Protein AF-G1VEF3-F1 (afdb_monomer)

Foldseek 3Di:
DDDDPDPPDDDQWDADPQRKIWGWDADPPPRHTAWIWIADPVGTPDIDGDDDDDDDPPPDDDDD

Sequence (64 aa):
MCGRIGITKQRTYLKYCNGAETFYSYYSTRRRLQNLVVNAKAGTIMNDTWVYGKKEFYEGIIGW

Solvent-accessible surface area (backbone atoms only — not comparable to full-atom values): 4340 Å² total; per-residue (Å²): 136,91,69,80,78,61,90,83,66,84,74,51,66,49,76,47,97,87,63,34,35,37,40,42,41,59,42,89,89,69,80,38,72,30,36,40,39,31,35,38,95,93,41,77,79,44,78,48,75,59,83,82,80,81,84,80,74,87,80,76,84,80,86,126

Secondary structure (DSSP, 8-state):
------TTS---EEE-TTS-EEEEEEETTTTEEEEEEEEETTEEEEEEE--PPP-----SS---

Mean predicted aligned error: 9.65 Å

Radius of gyration: 17.95 Å; Cα contacts (8 Å, |Δi|>4): 75; chains: 1; bounding box: 47×30×47 Å

Structure (mmCIF, N/CA/C/O backbone):
data_AF-G1VEF3-F1
#
_entry.id   AF-G1VEF3-F1
#
loop_
_atom_site.group_PDB
_atom_site.id
_atom_site.type_symbol
_atom_site.label_atom_id
_atom_site.label_alt_id
_atom_site.label_comp_id
_atom_site.label_asym_id
_atom_site.label_entity_id
_atom_site.label_seq_id
_atom_site.pdbx_PDB_ins_code
_atom_site.Cartn_x
_atom_site.Cartn_y
_atom_site.Cartn_z
_atom_site.occupancy
_atom_site.B_iso_or_equiv
_atom_site.auth_seq_id
_atom_site.auth_comp_id
_atom_site.auth_asym_id
_atom_site.auth_atom_id
_atom_site.pdbx_PDB_model_num
ATOM 1 N N . MET A 1 1 ? 19.497 1.196 7.481 1.00 35.09 1 MET A N 1
ATOM 2 C CA . MET A 1 1 ? 18.962 1.212 8.861 1.00 35.09 1 MET A CA 1
ATOM 3 C C . MET A 1 1 ? 17.571 0.588 8.846 1.00 35.09 1 MET A C 1
ATOM 5 O O . MET A 1 1 ? 16.645 1.203 8.336 1.00 35.09 1 MET A O 1
ATOM 9 N N . CYS A 1 2 ? 17.430 -0.657 9.310 1.00 42.22 2 CYS A N 1
ATOM 10 C CA . CYS A 1 2 ? 16.133 -1.334 9.399 1.00 42.22 2 CYS A CA 1
ATOM 11 C C . CYS A 1 2 ? 15.483 -0.975 10.740 1.00 42.22 2 CYS A C 1
ATOM 13 O O . CYS A 1 2 ? 15.725 -1.625 11.754 1.00 42.22 2 CYS 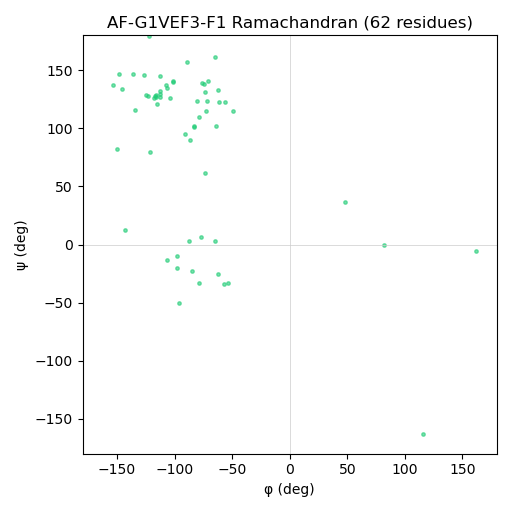A O 1
ATOM 15 N N . GLY A 1 3 ? 14.711 0.110 10.760 1.00 46.75 3 GLY A N 1
ATOM 16 C CA . GLY A 1 3 ? 13.908 0.475 11.921 1.00 46.75 3 GLY A CA 1
ATOM 17 C C . GLY A 1 3 ? 12.706 -0.457 12.048 1.00 46.75 3 GLY A C 1
ATOM 18 O O . GLY A 1 3 ? 11.982 -0.676 11.077 1.00 46.75 3 GLY A O 1
ATOM 19 N N . ARG A 1 4 ? 12.481 -0.992 13.251 1.00 51.44 4 ARG A N 1
ATOM 20 C CA . ARG A 1 4 ? 11.225 -1.640 13.651 1.00 51.44 4 ARG A CA 1
ATOM 21 C C . ARG A 1 4 ? 10.073 -0.700 13.271 1.00 51.44 4 ARG A C 1
ATOM 23 O O . ARG A 1 4 ? 10.002 0.411 13.790 1.00 51.44 4 ARG A O 1
ATOM 30 N N . ILE A 1 5 ? 9.211 -1.116 12.340 1.00 57.09 5 ILE A N 1
ATOM 31 C CA . ILE A 1 5 ? 8.039 -0.333 11.931 1.00 57.09 5 ILE A CA 1
ATOM 32 C C . ILE A 1 5 ? 7.136 -0.229 13.160 1.00 57.09 5 ILE A C 1
ATOM 34 O O . ILE A 1 5 ? 6.472 -1.193 13.538 1.00 57.09 5 ILE A O 1
ATOM 38 N N . GLY A 1 6 ? 7.156 0.926 13.824 1.00 52.06 6 GLY A N 1
ATOM 39 C CA . GLY A 1 6 ? 6.192 1.241 14.865 1.00 52.06 6 GLY A CA 1
ATOM 40 C C . GLY A 1 6 ? 4.791 1.116 14.276 1.00 52.06 6 GLY A C 1
ATOM 41 O O . GLY A 1 6 ? 4.462 1.778 13.294 1.00 52.06 6 GLY A O 1
ATOM 42 N N . ILE A 1 7 ? 3.966 0.261 14.877 1.00 59.97 7 ILE A N 1
ATOM 43 C CA . ILE A 1 7 ? 2.602 -0.097 14.441 1.00 59.97 7 ILE A CA 1
ATOM 44 C C . ILE A 1 7 ? 1.639 1.118 14.513 1.00 59.97 7 ILE A C 1
ATOM 46 O O . ILE A 1 7 ? 0.447 1.025 14.236 1.00 59.97 7 ILE A O 1
ATOM 50 N N . THR A 1 8 ? 2.136 2.300 14.883 1.00 60.28 8 THR A N 1
ATOM 51 C CA . THR A 1 8 ? 1.340 3.503 15.122 1.00 60.28 8 THR A CA 1
ATOM 52 C C . THR A 1 8 ? 0.927 4.217 13.839 1.00 60.28 8 THR A C 1
ATOM 54 O O . THR A 1 8 ? -0.195 4.727 13.791 1.00 60.28 8 THR A O 1
ATOM 57 N N . LYS A 1 9 ? 1.732 4.205 12.765 1.00 77.44 9 LYS A N 1
ATOM 58 C CA . LYS A 1 9 ? 1.427 4.933 11.515 1.00 77.44 9 LYS A CA 1
ATOM 59 C C . LYS A 1 9 ? 1.272 3.993 10.322 1.00 77.44 9 LYS A C 1
ATOM 61 O O . LYS A 1 9 ? 2.149 3.191 10.022 1.00 77.44 9 LYS A O 1
ATOM 66 N N . GLN A 1 10 ? 0.141 4.117 9.630 1.00 85.50 10 GLN A N 1
ATOM 67 C CA . GLN A 1 10 ? -0.098 3.385 8.390 1.00 85.50 10 GLN A CA 1
ATOM 68 C C . GLN A 1 10 ? 0.670 4.011 7.237 1.00 85.50 10 GLN A C 1
ATOM 70 O O . GLN A 1 10 ? 0.751 5.233 7.120 1.00 85.50 10 GLN A O 1
ATOM 75 N N . ARG A 1 11 ? 1.243 3.154 6.397 1.00 89.56 11 ARG A N 1
ATOM 76 C CA . ARG A 1 11 ? 1.985 3.561 5.211 1.00 89.56 11 ARG A CA 1
ATOM 77 C C . ARG A 1 11 ? 0.994 3.877 4.100 1.00 89.56 11 ARG A C 1
ATOM 79 O O . ARG A 1 11 ? 0.231 3.003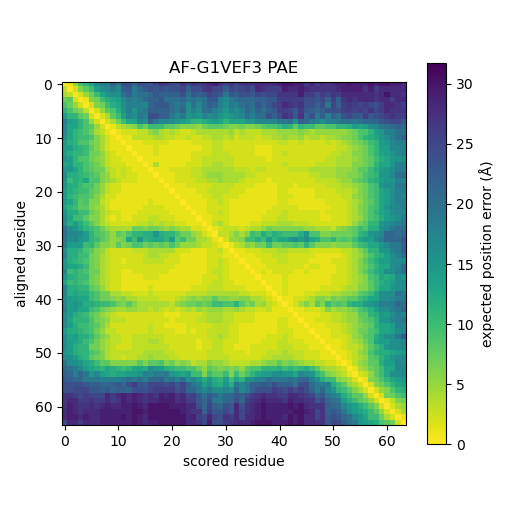 3.741 1.00 89.56 11 ARG A O 1
ATOM 86 N N . THR A 1 12 ? 1.025 5.079 3.539 1.00 93.5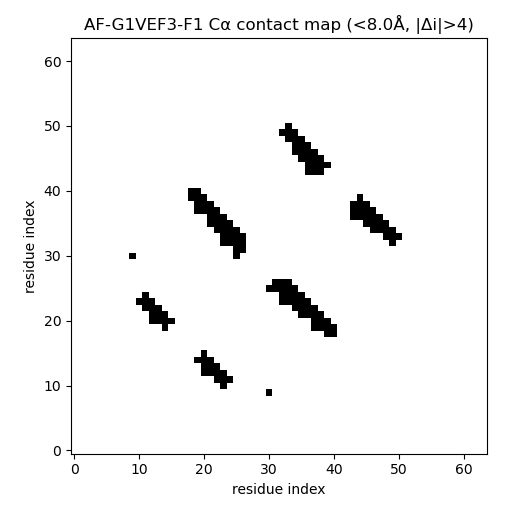6 12 THR A N 1
ATOM 87 C CA . THR A 1 12 ? 0.178 5.458 2.390 1.00 93.56 12 THR A CA 1
ATOM 88 C C . THR A 1 12 ? 0.911 5.356 1.056 1.00 93.56 12 THR A C 1
ATOM 90 O O . THR A 1 12 ? 0.276 5.220 0.015 1.00 93.56 12 THR A O 1
ATOM 93 N N . TYR A 1 13 ? 2.245 5.371 1.085 1.00 96.00 13 TYR A N 1
ATOM 94 C CA . TYR A 1 13 ? 3.090 5.340 -0.102 1.00 96.00 13 TYR A CA 1
ATOM 95 C C . TYR A 1 13 ? 4.410 4.607 0.162 1.00 96.00 13 TYR A C 1
ATOM 97 O O . TYR A 1 13 ? 4.957 4.668 1.269 1.00 96.00 13 TYR A O 1
ATOM 105 N N . LEU A 1 14 ? 4.926 3.922 -0.858 1.00 94.94 14 LEU A N 1
ATOM 106 C CA . LEU A 1 14 ? 6.256 3.323 -0.877 1.00 94.94 14 LEU A CA 1
ATOM 107 C C . LEU A 1 14 ? 6.846 3.387 -2.281 1.00 94.94 14 LEU A C 1
ATOM 109 O O . LEU A 1 14 ? 6.193 2.966 -3.227 1.00 94.94 14 LEU A O 1
ATOM 113 N N . LYS A 1 15 ? 8.105 3.808 -2.398 1.00 95.12 15 LYS A N 1
ATOM 114 C CA . LYS A 1 15 ? 8.883 3.677 -3.630 1.00 95.12 15 LYS A CA 1
ATOM 115 C C . LYS A 1 15 ? 10.014 2.686 -3.423 1.00 95.12 15 LYS A C 1
ATOM 117 O O . LYS A 1 15 ? 10.795 2.821 -2.482 1.00 95.12 15 LYS A O 1
ATOM 122 N N . TYR A 1 16 ? 10.091 1.698 -4.296 1.00 93.38 16 TYR A N 1
ATOM 123 C CA . TYR A 1 16 ? 11.152 0.704 -4.316 1.00 93.38 16 TYR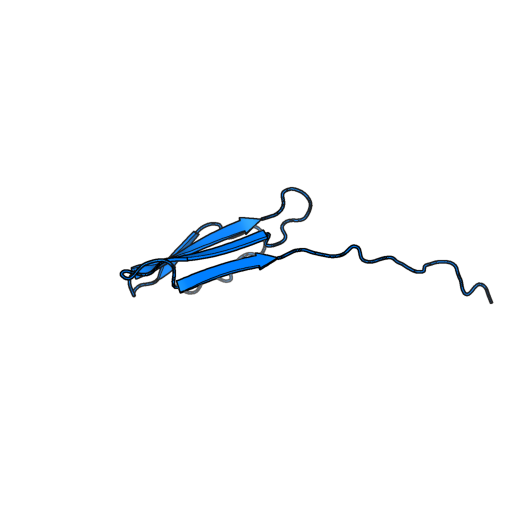 A CA 1
ATOM 124 C C . TYR A 1 16 ? 12.317 1.177 -5.188 1.00 93.38 16 TYR A C 1
ATOM 126 O O . TYR A 1 16 ? 12.152 1.982 -6.105 1.00 93.38 16 TYR A O 1
ATOM 134 N N . CYS A 1 17 ? 13.508 0.629 -4.945 1.00 95.62 17 CYS A N 1
ATOM 135 C CA . CYS A 1 17 ? 14.709 0.965 -5.716 1.00 95.62 17 CYS A CA 1
ATOM 136 C C . CYS A 1 17 ? 14.592 0.609 -7.207 1.00 95.62 17 CYS A C 1
ATOM 138 O O . CYS A 1 17 ? 15.235 1.238 -8.037 1.00 95.62 17 CYS A O 1
ATOM 140 N N . ASN A 1 18 ? 13.751 -0.369 -7.556 1.00 93.81 18 ASN A N 1
ATOM 141 C CA . ASN A 1 18 ? 13.461 -0.735 -8.946 1.00 93.81 18 ASN A CA 1
ATOM 142 C C . ASN A 1 18 ? 12.486 0.239 -9.643 1.00 93.81 18 ASN A C 1
ATOM 144 O O . ASN A 1 18 ? 12.047 -0.029 -10.759 1.00 93.81 18 ASN A O 1
ATOM 148 N N . GLY A 1 19 ? 12.117 1.344 -8.988 1.00 94.44 19 GLY A N 1
ATOM 149 C CA . GLY A 1 19 ? 11.210 2.356 -9.519 1.00 94.44 19 GLY A CA 1
ATOM 150 C C . GLY A 1 19 ? 9.728 2.018 -9.378 1.00 94.44 19 GLY A C 1
ATOM 151 O O . GLY A 1 19 ? 8.908 2.837 -9.779 1.00 94.44 19 GLY A O 1
ATOM 152 N N . ALA A 1 20 ? 9.373 0.862 -8.804 1.00 97.12 20 ALA A N 1
ATOM 153 C CA . ALA A 1 20 ? 7.983 0.547 -8.506 1.00 97.12 20 ALA A CA 1
ATOM 154 C C . ALA A 1 20 ? 7.464 1.413 -7.351 1.00 97.12 20 ALA A C 1
ATOM 156 O O . ALA A 1 20 ? 8.161 1.653 -6.362 1.00 97.12 20 ALA A O 1
ATOM 157 N N . GLU A 1 21 ? 6.223 1.857 -7.467 1.00 97.69 21 GLU A N 1
ATOM 158 C CA . GLU A 1 21 ? 5.546 2.721 -6.510 1.00 97.69 21 GLU A CA 1
ATOM 159 C C . GLU A 1 21 ? 4.262 2.046 -6.046 1.00 97.69 21 GLU A C 1
ATOM 161 O O . GLU A 1 21 ? 3.444 1.627 -6.860 1.00 97.69 21 GLU A O 1
ATOM 166 N N . THR A 1 22 ? 4.081 1.936 -4.733 1.00 97.69 22 THR A N 1
ATOM 167 C CA . THR A 1 22 ? 2.883 1.369 -4.117 1.00 97.69 22 THR A CA 1
ATOM 168 C C . THR A 1 22 ? 2.112 2.442 -3.374 1.00 97.69 22 THR A C 1
ATOM 170 O O . THR A 1 22 ? 2.675 3.172 -2.557 1.00 97.69 22 THR A O 1
ATOM 173 N N . PHE A 1 23 ? 0.809 2.484 -3.615 1.00 97.56 23 PHE A N 1
ATOM 174 C CA . PHE A 1 23 ? -0.143 3.392 -2.996 1.00 97.56 23 PHE A CA 1
ATOM 175 C C . PHE A 1 23 ? -1.132 2.579 -2.170 1.00 97.56 23 PHE A C 1
ATOM 177 O O . PHE A 1 23 ? -1.724 1.625 -2.671 1.00 97.56 23 PHE A O 1
ATOM 184 N N . TYR A 1 24 ? -1.317 2.966 -0.910 1.00 96.25 24 TYR A N 1
ATOM 185 C CA . TYR A 1 24 ? -2.228 2.307 0.020 1.00 96.25 24 TYR A CA 1
ATOM 186 C C . TYR A 1 24 ? -3.332 3.285 0.421 1.00 96.25 24 TYR A C 1
ATOM 188 O O . TYR A 1 24 ? -3.052 4.384 0.905 1.00 96.25 24 TYR A O 1
ATOM 196 N N . SER A 1 25 ? -4.589 2.877 0.265 1.00 94.56 25 SER A N 1
ATOM 197 C CA . SER A 1 25 ? -5.756 3.587 0.803 1.00 94.56 25 SER A CA 1
ATOM 198 C C . SER A 1 25 ? -6.408 2.756 1.892 1.00 94.56 25 SER A C 1
ATOM 200 O O . SER A 1 25 ? -6.440 1.533 1.795 1.00 94.56 25 SER A O 1
ATOM 202 N N . TYR A 1 26 ? -6.944 3.406 2.920 1.00 93.56 26 TYR A N 1
ATOM 203 C CA . TYR A 1 26 ? -7.537 2.735 4.073 1.00 93.56 26 TYR A CA 1
ATOM 204 C C . TYR A 1 26 ? -8.956 3.235 4.317 1.00 93.56 26 TYR A C 1
ATOM 206 O O . TYR A 1 26 ? -9.234 4.422 4.166 1.00 93.56 26 TYR A O 1
ATOM 214 N N . TYR A 1 27 ? -9.828 2.343 4.783 1.00 91.00 27 TYR A N 1
ATOM 215 C CA . TYR A 1 27 ? -11.144 2.728 5.277 1.00 91.00 27 TYR A CA 1
ATOM 216 C C . TYR A 1 27 ? -11.016 3.655 6.490 1.00 91.00 27 TYR A C 1
ATOM 218 O O . TYR A 1 27 ? -10.310 3.332 7.454 1.00 91.00 27 TYR A O 1
ATOM 226 N N . SER A 1 28 ? -11.775 4.754 6.474 1.00 84.62 28 SER A N 1
ATOM 227 C CA . SER A 1 28 ? -11.804 5.766 7.541 1.00 84.62 28 SER A CA 1
ATOM 228 C C . SER A 1 28 ? -12.162 5.188 8.911 1.00 84.62 28 SER A C 1
ATOM 230 O O . SER A 1 28 ? -11.646 5.628 9.932 1.00 84.62 28 SER A O 1
ATOM 232 N N . THR A 1 29 ? -13.018 4.168 8.939 1.00 77.69 29 THR A N 1
ATOM 233 C CA . THR A 1 29 ? -13.632 3.665 10.171 1.00 77.69 29 THR A CA 1
ATOM 234 C C . THR A 1 29 ? -12.782 2.658 10.935 1.00 77.69 29 THR A C 1
ATOM 236 O O . THR A 1 29 ? -13.016 2.473 12.126 1.00 77.69 29 THR A O 1
ATOM 239 N N . ARG A 1 30 ? -11.831 1.959 10.292 1.00 71.88 30 ARG A N 1
ATOM 240 C CA . ARG A 1 30 ? -11.133 0.821 10.934 1.00 71.88 30 ARG A CA 1
ATOM 241 C C . ARG A 1 30 ? -9.656 0.661 10.61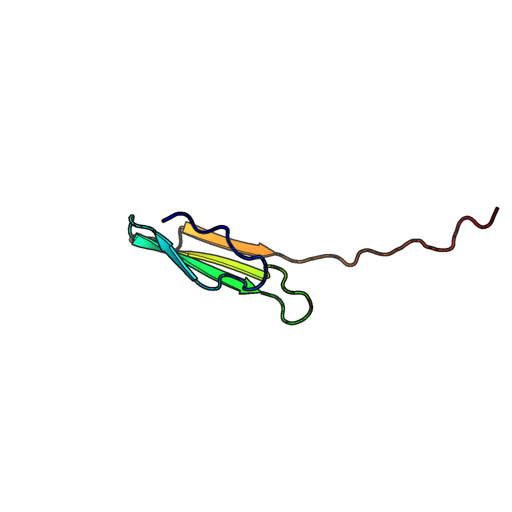8 1.00 71.88 30 ARG A C 1
ATOM 243 O O . ARG A 1 30 ? -9.109 -0.391 10.940 1.00 71.88 30 ARG A O 1
ATOM 250 N N . ARG A 1 31 ? -8.993 1.649 10.003 1.00 84.31 31 ARG A N 1
ATOM 251 C CA . ARG A 1 31 ? -7.577 1.507 9.608 1.00 84.31 31 ARG A CA 1
ATOM 252 C C . ARG A 1 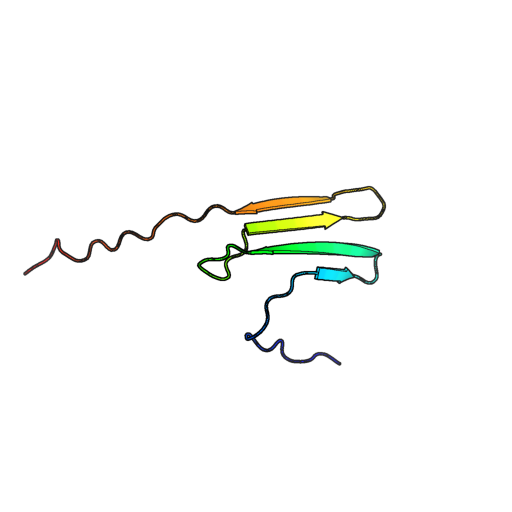31 ? -7.354 0.174 8.865 1.00 84.31 31 ARG A C 1
ATOM 254 O O . ARG A 1 31 ? -6.352 -0.500 9.067 1.00 84.31 31 ARG A O 1
ATOM 261 N N . ARG A 1 32 ? -8.313 -0.265 8.047 1.00 91.06 32 ARG A N 1
ATOM 262 C CA . ARG A 1 32 ? -8.196 -1.487 7.236 1.00 91.06 32 ARG A CA 1
ATOM 263 C C . ARG A 1 32 ? -7.868 -1.097 5.812 1.00 91.06 32 ARG A C 1
ATOM 265 O O . ARG A 1 32 ? -8.380 -0.083 5.345 1.00 91.06 32 ARG A O 1
ATOM 272 N N . LEU A 1 33 ? -6.997 -1.864 5.167 1.00 93.75 33 LEU A N 1
ATOM 273 C CA . LEU A 1 33 ? -6.588 -1.604 3.793 1.00 93.75 33 LEU A CA 1
ATOM 274 C C . LEU A 1 33 ? -7.818 -1.691 2.889 1.00 93.75 33 LEU A C 1
ATOM 276 O O . LEU A 1 33 ? -8.516 -2.692 2.904 1.00 93.75 33 LEU A O 1
ATOM 280 N N . GLN A 1 34 ? -8.102 -0.625 2.159 1.00 95.69 34 GLN A N 1
ATOM 281 C CA . GLN A 1 34 ? -9.189 -0.564 1.192 1.00 95.69 34 GLN A CA 1
ATOM 282 C C . GLN A 1 34 ? -8.666 -0.857 -0.211 1.00 95.69 34 GLN A C 1
ATOM 284 O O . GLN A 1 34 ? -9.222 -1.712 -0.887 1.00 95.69 34 GLN A O 1
ATOM 289 N N . ASN A 1 35 ? -7.595 -0.172 -0.624 1.00 96.69 35 ASN A N 1
ATOM 290 C CA . ASN A 1 35 ? -7.005 -0.325 -1.952 1.00 96.69 35 ASN A CA 1
ATOM 291 C C . ASN A 1 35 ? -5.481 -0.386 -1.881 1.00 96.69 35 ASN A C 1
ATOM 293 O O . ASN A 1 35 ? -4.869 0.310 -1.061 1.00 96.69 35 ASN A O 1
ATOM 297 N N . LEU A 1 36 ? -4.890 -1.159 -2.788 1.00 97.06 36 LEU A N 1
ATOM 298 C CA . LEU A 1 36 ? -3.456 -1.230 -3.023 1.00 97.06 36 LEU A CA 1
ATOM 299 C C . LEU A 1 36 ? -3.200 -1.172 -4.526 1.00 97.06 36 LEU A C 1
ATOM 301 O O . LEU A 1 36 ? -3.574 -2.079 -5.265 1.00 97.06 36 LEU A O 1
ATOM 305 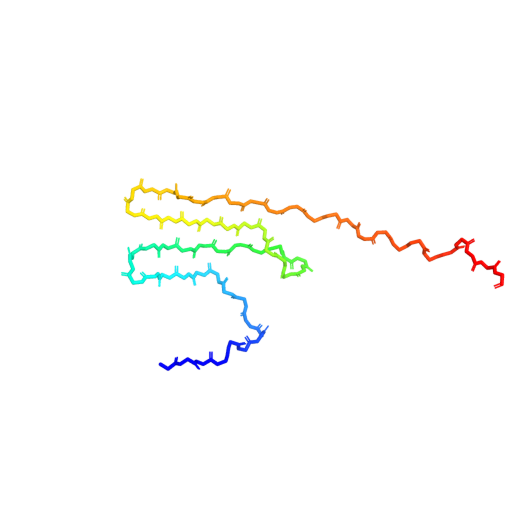N N . VAL A 1 37 ? -2.534 -0.108 -4.962 1.00 98.25 37 VAL A N 1
ATOM 306 C CA . VAL A 1 37 ? -2.125 0.066 -6.358 1.00 98.25 37 VAL A CA 1
ATOM 307 C C . VAL A 1 37 ? -0.611 0.002 -6.424 1.00 98.25 37 VAL A C 1
ATOM 309 O O . VAL A 1 37 ? 0.060 0.714 -5.678 1.00 98.25 37 VAL A O 1
ATOM 312 N N . VAL A 1 38 ? -0.067 -0.821 -7.317 1.00 97.81 38 VAL A N 1
ATOM 313 C CA . VAL A 1 38 ? 1.364 -0.840 -7.631 1.00 97.81 38 VAL A CA 1
ATOM 314 C C . VAL A 1 38 ? 1.556 -0.410 -9.073 1.00 97.81 38 VAL A C 1
ATOM 316 O O . VAL A 1 38 ? 1.067 -1.059 -9.995 1.00 97.81 38 VAL A O 1
ATOM 3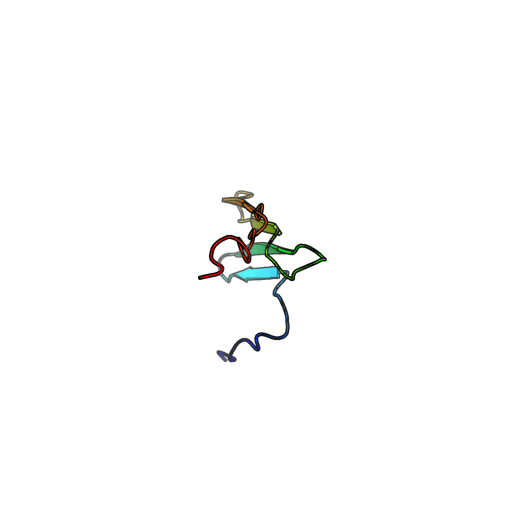19 N N . ASN A 1 39 ? 2.318 0.658 -9.260 1.00 98.00 39 ASN A N 1
ATOM 320 C CA . ASN A 1 39 ? 2.735 1.150 -10.560 1.00 98.00 39 ASN A CA 1
ATOM 321 C C . ASN A 1 39 ? 4.216 0.853 -10.766 1.00 98.00 39 ASN A C 1
ATOM 323 O O . ASN A 1 39 ? 5.035 1.042 -9.871 1.00 98.00 39 ASN A O 1
ATOM 327 N N . ALA A 1 40 ? 4.562 0.403 -11.961 1.00 96.12 40 ALA A N 1
ATOM 328 C CA . ALA A 1 40 ? 5.927 0.280 -12.438 1.00 96.12 40 ALA A CA 1
ATOM 329 C C . ALA A 1 40 ? 6.090 1.108 -13.717 1.00 96.12 40 ALA A C 1
ATOM 331 O O . ALA A 1 40 ? 5.141 1.708 -14.220 1.00 96.12 40 ALA A O 1
ATOM 332 N N . LYS A 1 41 ? 7.299 1.114 -14.287 1.00 92.38 41 LYS A N 1
ATOM 333 C CA . LYS A 1 41 ? 7.600 1.862 -15.518 1.00 92.38 41 LYS A CA 1
ATOM 334 C C . LYS A 1 41 ? 6.644 1.536 -16.679 1.00 92.38 41 LYS A C 1
ATOM 336 O O . LYS A 1 41 ? 6.358 2.408 -17.487 1.00 92.38 41 LYS A O 1
ATOM 341 N N . ALA A 1 42 ? 6.167 0.294 -16.752 1.00 92.62 42 ALA A N 1
ATOM 342 C CA . ALA A 1 42 ? 5.265 -0.181 -17.801 1.00 92.62 42 ALA A CA 1
ATOM 343 C C . ALA A 1 42 ? 3.767 0.054 -17.504 1.00 92.62 42 ALA A C 1
ATOM 345 O O . ALA A 1 42 ? 2.928 -0.368 -18.293 1.00 92.62 42 ALA A O 1
ATOM 346 N N . GLY A 1 43 ? 3.423 0.706 -16.386 1.00 95.06 43 GLY A N 1
ATOM 347 C CA . GLY A 1 43 ? 2.044 0.954 -15.958 1.00 95.06 43 GLY A CA 1
ATOM 348 C C . GLY A 1 43 ? 1.679 0.250 -14.650 1.00 95.06 43 GLY A C 1
ATOM 349 O O . GLY A 1 43 ? 2.548 -0.156 -13.875 1.00 95.06 43 GLY A O 1
ATOM 350 N N . THR A 1 44 ? 0.379 0.136 -14.382 1.00 97.62 44 THR A N 1
ATOM 351 C CA . THR A 1 44 ? -0.143 -0.532 -13.184 1.00 97.62 44 THR A CA 1
ATOM 352 C C . THR A 1 44 ? 0.037 -2.042 -13.292 1.00 97.62 44 THR A C 1
ATOM 354 O O . THR A 1 44 ? -0.447 -2.664 -14.232 1.00 97.62 44 THR A O 1
ATOM 357 N N . ILE A 1 45 ? 0.727 -2.627 -12.315 1.00 97.31 45 ILE A N 1
ATOM 358 C CA . ILE A 1 45 ? 1.002 -4.070 -12.243 1.00 97.31 45 ILE A CA 1
ATOM 359 C C . ILE A 1 45 ? 0.167 -4.782 -11.171 1.00 97.31 45 ILE A C 1
ATOM 361 O O . ILE A 1 45 ? 0.117 -6.006 -11.152 1.00 97.31 45 ILE A O 1
ATOM 365 N N . MET A 1 46 ? -0.481 -4.031 -10.276 1.00 97.75 46 MET A N 1
ATOM 366 C CA . MET A 1 46 ? -1.397 -4.545 -9.253 1.00 97.75 46 MET A CA 1
ATOM 367 C C . MET A 1 46 ? -2.411 -3.458 -8.893 1.00 97.75 46 MET A C 1
ATOM 369 O O . MET A 1 46 ? -2.035 -2.292 -8.760 1.00 97.75 46 MET A O 1
ATOM 373 N N . ASN A 1 47 ? -3.681 -3.831 -8.748 1.00 97.62 47 ASN A N 1
ATOM 374 C CA . ASN A 1 47 ? -4.768 -2.933 -8.364 1.00 97.62 47 ASN A CA 1
ATOM 375 C C . ASN A 1 47 ? -5.826 -3.731 -7.598 1.00 97.62 47 ASN A C 1
ATOM 377 O O . ASN A 1 47 ? -6.813 -4.190 -8.171 1.00 97.62 47 ASN A O 1
ATOM 381 N N . ASP A 1 48 ? -5.567 -3.926 -6.311 1.00 97.50 48 ASP A N 1
ATOM 382 C CA . ASP A 1 48 ? -6.391 -4.763 -5.452 1.00 97.50 48 ASP A CA 1
ATOM 383 C C . ASP A 1 48 ? -7.323 -3.904 -4.594 1.00 97.50 48 ASP A C 1
ATOM 385 O O . ASP A 1 48 ? -6.917 -2.882 -4.027 1.00 97.50 48 ASP A O 1
ATOM 389 N N . THR A 1 49 ? -8.562 -4.373 -4.446 1.00 97.56 49 THR A N 1
ATOM 390 C CA . THR A 1 49 ? -9.594 -3.763 -3.602 1.00 97.56 49 THR A CA 1
ATOM 391 C C . THR A 1 49 ? -10.133 -4.796 -2.618 1.00 97.56 49 THR A C 1
ATOM 393 O O . THR A 1 49 ? -10.564 -5.879 -3.011 1.00 97.56 49 THR A O 1
ATOM 396 N N . TRP A 1 50 ? -10.159 -4.449 -1.330 1.00 94.56 50 TRP A N 1
ATOM 397 C CA . TRP A 1 50 ? -10.678 -5.318 -0.273 1.00 94.56 50 TRP A CA 1
ATOM 398 C C . TRP A 1 50 ? -12.024 -4.835 0.237 1.00 94.56 50 TRP A C 1
ATOM 400 O O . TRP A 1 50 ? -12.190 -3.670 0.590 1.00 94.56 50 TRP A O 1
ATOM 410 N N . VAL A 1 51 ? -12.953 -5.778 0.383 1.00 91.94 51 VAL A N 1
ATOM 411 C CA . VAL A 1 51 ? -14.236 -5.578 1.059 1.00 91.94 51 VAL A CA 1
ATOM 412 C C . VAL A 1 51 ? -14.278 -6.491 2.279 1.00 91.94 51 VAL A C 1
ATOM 414 O O . VAL A 1 51 ? -14.032 -7.691 2.178 1.00 91.94 51 VAL A O 1
ATOM 417 N N . TYR A 1 52 ? -14.582 -5.928 3.448 1.00 87.81 52 TYR A N 1
ATOM 418 C CA . TYR A 1 52 ? -14.659 -6.690 4.693 1.00 87.81 52 TYR A CA 1
ATOM 419 C C . TYR A 1 52 ? -16.109 -6.935 5.087 1.00 87.81 52 TYR A C 1
ATOM 421 O O . TYR A 1 52 ? -16.875 -5.988 5.268 1.00 87.81 52 TYR A O 1
ATOM 429 N N . GLY A 1 53 ? -16.451 -8.203 5.303 1.00 85.25 53 GLY A N 1
ATOM 430 C CA . GLY A 1 53 ? -17.708 -8.578 5.936 1.00 85.25 53 GLY A CA 1
ATOM 431 C C . GLY A 1 53 ? -17.795 -8.097 7.387 1.00 85.25 53 GLY A C 1
ATOM 432 O O . GLY A 1 53 ? -16.789 -7.792 8.046 1.00 85.25 53 GLY A O 1
ATOM 433 N N . LYS A 1 54 ? -19.023 -8.052 7.902 1.00 81.62 54 LYS A N 1
ATOM 434 C CA . LYS A 1 54 ? -19.258 -7.926 9.340 1.00 81.62 54 LYS A CA 1
ATOM 435 C C . LYS A 1 54 ? -18.941 -9.269 9.988 1.00 81.62 54 LYS A C 1
ATOM 437 O O . LYS A 1 54 ? -19.288 -10.317 9.457 1.00 81.62 54 LYS A O 1
ATOM 442 N N . LYS A 1 55 ? -18.277 -9.232 11.140 1.00 72.94 55 LYS A N 1
ATOM 443 C CA . LYS A 1 55 ? -18.225 -10.399 12.015 1.00 72.94 55 LYS A CA 1
ATOM 444 C C . LYS A 1 55 ? -19.510 -10.357 12.831 1.00 72.94 55 LYS A C 1
ATOM 446 O O . LYS A 1 55 ? -19.620 -9.520 13.724 1.00 72.94 55 LYS A O 1
ATOM 451 N N . GLU A 1 56 ? -20.497 -11.155 12.449 1.00 72.00 56 GLU A N 1
ATOM 452 C CA . GLU A 1 56 ? -21.675 -11.366 13.283 1.00 72.00 56 GLU A CA 1
ATOM 453 C C . GLU A 1 56 ? -21.238 -12.249 14.450 1.00 72.00 56 GLU A C 1
ATOM 455 O O . GLU A 1 56 ? -20.745 -13.362 14.268 1.00 72.00 56 GLU A O 1
ATOM 460 N N . PHE A 1 57 ? -21.295 -11.690 15.653 1.00 60.88 57 PHE A N 1
ATOM 461 C CA . PHE A 1 57 ? -21.145 -12.465 16.870 1.00 60.88 57 PHE A CA 1
ATOM 462 C C . PHE A 1 57 ? -22.495 -13.139 17.111 1.00 60.88 57 PHE A C 1
ATOM 464 O O . PHE A 1 57 ? -23.460 -12.457 17.446 1.00 60.88 57 PHE A O 1
ATOM 471 N N . TYR A 1 58 ? -22.580 -14.460 16.936 1.00 61.12 58 TYR A N 1
ATOM 472 C CA . TYR A 1 58 ? -23.690 -15.247 17.483 1.00 61.12 58 TYR A CA 1
ATOM 473 C C . TYR A 1 58 ? -23.511 -15.375 19.001 1.00 61.12 58 TYR A C 1
ATOM 475 O O . TYR A 1 58 ? -23.310 -16.465 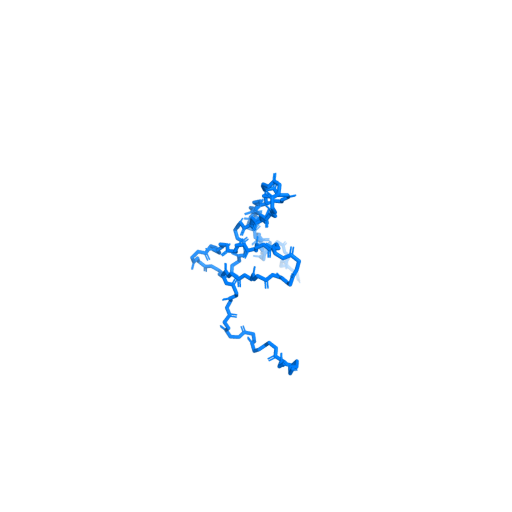19.529 1.00 61.12 58 TYR A O 1
ATOM 483 N N . GLU A 1 59 ? -23.518 -14.257 19.719 1.00 61.81 59 GLU A N 1
ATOM 484 C CA . GLU A 1 59 ? -23.575 -14.278 21.177 1.00 61.81 59 GLU A CA 1
ATOM 485 C C . GLU A 1 59 ? -25.046 -14.241 21.588 1.00 61.81 59 GLU A C 1
ATOM 487 O O . GLU A 1 59 ? -25.670 -13.183 21.614 1.00 61.81 59 GLU A O 1
ATOM 492 N N . GLY A 1 60 ? -25.621 -15.426 21.830 1.00 54.44 60 GLY A N 1
ATOM 493 C CA . GLY A 1 60 ? -26.969 -15.533 22.398 1.00 54.44 60 GLY A CA 1
ATOM 494 C C . GLY A 1 60 ? -27.723 -16.863 22.265 1.00 54.44 60 GLY A C 1
ATOM 495 O O . GLY A 1 60 ? -28.801 -16.959 22.835 1.00 54.44 60 GLY A O 1
ATOM 496 N N . ILE A 1 61 ? -27.229 -17.887 21.548 1.00 57.94 61 ILE A N 1
ATOM 497 C CA . ILE A 1 61 ? -28.038 -19.108 21.278 1.00 57.94 61 ILE A CA 1
ATOM 498 C C . ILE A 1 61 ? -27.748 -20.297 22.217 1.00 57.94 61 ILE A C 1
ATOM 500 O O . ILE A 1 61 ? -28.530 -21.240 22.262 1.00 57.94 61 ILE A O 1
ATOM 504 N N . ILE A 1 62 ? -26.708 -20.256 23.048 1.00 54.97 62 ILE A N 1
ATOM 505 C CA . ILE A 1 62 ? -26.486 -21.293 24.070 1.00 54.97 62 ILE A CA 1
ATOM 506 C C . ILE A 1 62 ? -26.453 -20.669 25.459 1.00 54.97 62 ILE A C 1
ATOM 508 O O . ILE A 1 62 ? -25.399 -20.424 26.032 1.00 54.97 62 ILE A O 1
ATOM 512 N N . GLY A 1 63 ? -27.651 -20.391 25.974 1.00 55.91 63 GLY A N 1
ATOM 513 C CA . GLY A 1 63 ? -27.906 -20.475 27.404 1.00 55.91 63 GLY A CA 1
ATOM 514 C C . GLY A 1 63 ? -28.211 -21.931 27.750 1.00 55.91 63 GLY A C 1
ATOM 515 O O . GLY A 1 63 ? -29.312 -22.392 27.461 1.00 55.91 63 GLY A O 1
ATOM 516 N N . TRP A 1 64 ? -27.225 -22.627 28.314 1.00 45.62 64 TRP A N 1
ATOM 517 C CA . TRP A 1 64 ? -27.362 -23.834 29.134 1.00 45.62 64 TRP A CA 1
ATOM 518 C C . TRP A 1 64 ? -26.270 -23.796 30.198 1.00 45.62 64 TRP A C 1
ATOM 520 O O . TRP A 1 64 ? -25.108 -23.521 29.818 1.00 45.62 64 TRP A O 1
#

Nearest PDB structures (foldseek):
  4o9x-assembly1_A  TM=9.224E-01  e=3.212E-01  Photorhabdus luminescens
  6sup-assembly1_A  TM=9.279E-01  e=1.058E+00  Photorhabdus luminescens
  6sue-assembly1_F  TM=9.149E-01  e=1.265E+00  Photorhabdus luminescens
  5kis-assembly1_B  TM=8.475E-01  e=1.058E+00  Yersinia entomophaga

pLDDT: mean 82.29, std 18.1, range [35.09, 98.25]